Protein AF-G3KIW0-F1 (afdb_monomer_lite)

InterPro domains:
  IPR031896 INPP5B, PH domain [PF16776] (1-60)

Organism: Drosophila americana (NCBI:txid40366)

Radius of gyration: 13.25 Å; chains: 1; bounding box: 34×15×34 Å

Secondary structure (DSSP, 8-state):
-EEEEEEETTEEEEEEEEEEE-TTSS-EEEEEEEESSSS--SGGGEEEEEEEEESTT-----

Foldseek 3Di:
DDWDWDDDPPDIFTWDWDWDADPVGDWIKIWTWHACDPPDDDPVRTDGPDIGTPDPPDDDDD

pLDDT: mean 89.53, std 5.03, range [69.94, 96.0]

Sequence (62 aa):
IFEAYQIRGQEHFEGLLTLVSSASGGTYALISFSLLRTPLTASNELKINKVFPINKTFQLTT

Structure (mmCIF, N/CA/C/O backbone):
data_AF-G3KIW0-F1
#
_entry.id   AF-G3KIW0-F1
#
loop_
_atom_site.group_PDB
_atom_site.id
_atom_site.type_symbol
_atom_site.label_atom_id
_atom_site.label_alt_id
_atom_site.label_comp_id
_atom_site.label_asym_id
_atom_site.label_entity_id
_atom_site.label_seq_id
_atom_site.pdbx_PDB_ins_code
_atom_site.Cartn_x
_atom_site.Cartn_y
_atom_site.Cartn_z
_atom_site.occupancy
_atom_site.B_iso_or_equiv
_atom_site.auth_seq_id
_atom_site.auth_comp_id
_atom_site.auth_asym_id
_atom_site.auth_atom_id
_atom_site.pdbx_PDB_model_num
ATOM 1 N N . ILE A 1 1 ? 3.758 10.152 2.666 1.00 83.81 1 ILE A N 1
ATOM 2 C CA . ILE A 1 1 ? 3.145 9.270 3.686 1.00 83.81 1 ILE A CA 1
ATOM 3 C C . ILE A 1 1 ? 1.905 9.994 4.164 1.00 83.81 1 ILE A C 1
ATOM 5 O O . ILE A 1 1 ? 1.998 11.197 4.375 1.00 83.81 1 ILE A O 1
ATOM 9 N N . PHE A 1 2 ? 0.776 9.304 4.253 1.00 86.56 2 PHE A N 1
ATOM 10 C CA . PHE A 1 2 ? -0.500 9.881 4.658 1.00 86.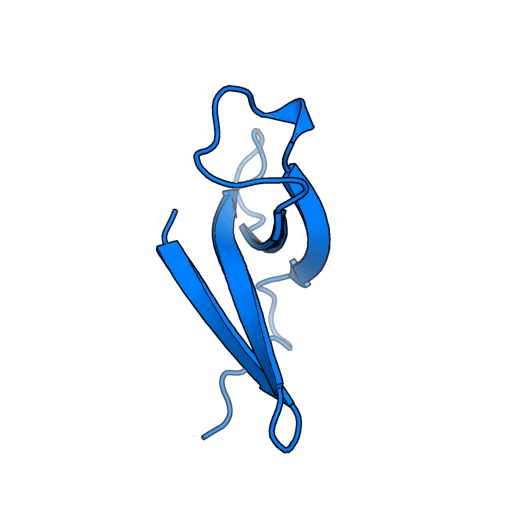56 2 PHE A CA 1
ATOM 11 C C . PHE A 1 2 ? -1.064 9.093 5.835 1.00 86.56 2 PHE A C 1
ATOM 13 O O . PHE A 1 2 ? -1.008 7.859 5.838 1.00 86.56 2 PHE A O 1
ATOM 20 N N . GLU A 1 3 ? -1.614 9.808 6.810 1.00 86.69 3 GLU A N 1
ATOM 21 C CA . GLU A 1 3 ? -2.502 9.213 7.802 1.00 86.69 3 GLU A CA 1
ATOM 22 C C . GLU A 1 3 ? -3.776 8.753 7.104 1.00 86.69 3 GLU A C 1
ATOM 24 O O . GLU A 1 3 ? -4.306 9.433 6.222 1.00 86.69 3 GLU A O 1
ATOM 29 N N . ALA A 1 4 ? -4.223 7.554 7.447 1.00 87.56 4 ALA A N 1
ATOM 30 C CA . ALA A 1 4 ? -5.390 6.952 6.841 1.00 87.56 4 ALA A CA 1
ATOM 31 C C . ALA A 1 4 ? -6.188 6.203 7.896 1.00 87.56 4 ALA A C 1
ATOM 33 O O . ALA A 1 4 ? -5.649 5.697 8.880 1.00 87.56 4 ALA A O 1
ATOM 34 N N . TYR A 1 5 ? -7.481 6.078 7.645 1.00 86.00 5 TYR A N 1
ATOM 35 C CA . TYR A 1 5 ? -8.339 5.233 8.443 1.00 86.00 5 TYR A CA 1
ATOM 36 C C . TYR A 1 5 ? -9.248 4.406 7.550 1.00 86.00 5 TYR A C 1
ATOM 38 O O . TYR A 1 5 ? -9.566 4.781 6.420 1.00 86.00 5 TYR A O 1
ATOM 46 N N . GLN A 1 6 ? -9.657 3.254 8.063 1.00 85.19 6 GLN A N 1
ATOM 47 C CA . GLN A 1 6 ? -10.663 2.419 7.441 1.00 85.19 6 GLN A CA 1
ATOM 48 C C . GLN A 1 6 ? -11.833 2.243 8.398 1.00 85.19 6 GLN A C 1
ATOM 50 O O . GLN A 1 6 ? -11.660 1.796 9.530 1.00 85.19 6 GLN A O 1
ATOM 55 N N . ILE A 1 7 ? -13.032 2.535 7.905 1.00 87.06 7 ILE A N 1
ATOM 56 C CA . ILE A 1 7 ? -14.274 2.211 8.599 1.00 87.06 7 ILE A CA 1
ATOM 57 C C . ILE A 1 7 ? -14.686 0.800 8.174 1.00 87.06 7 ILE A C 1
ATOM 59 O O . ILE A 1 7 ? -14.833 0.522 6.981 1.00 87.06 7 ILE A O 1
ATOM 63 N N . ARG A 1 8 ? -14.847 -0.109 9.138 1.00 84.94 8 ARG A N 1
ATOM 64 C CA . ARG A 1 8 ? -15.397 -1.455 8.911 1.00 84.94 8 ARG A CA 1
ATOM 65 C C . ARG A 1 8 ? -16.573 -1.671 9.855 1.00 84.94 8 ARG A C 1
ATOM 67 O O . ARG A 1 8 ? -16.391 -1.953 11.033 1.00 84.94 8 ARG A O 1
ATOM 74 N N . GLY A 1 9 ? -17.791 -1.518 9.338 1.00 87.38 9 GLY A N 1
ATOM 75 C CA . GLY A 1 9 ? -18.985 -1.514 10.183 1.00 87.38 9 GLY A CA 1
ATOM 76 C C . GLY A 1 9 ? -18.954 -0.329 11.151 1.00 87.38 9 GLY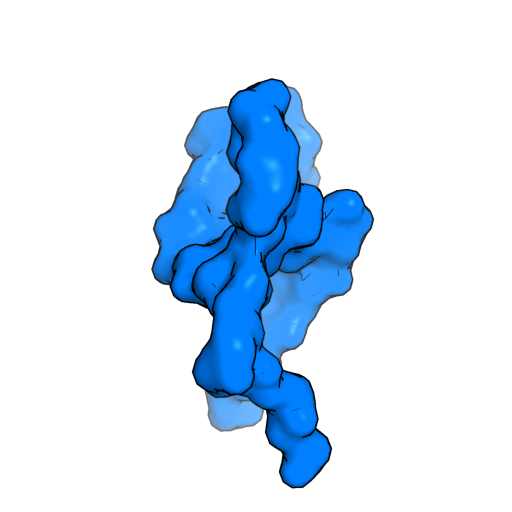 A C 1
ATOM 77 O O . GLY A 1 9 ? -18.946 0.814 10.705 1.00 87.38 9 GLY A O 1
ATOM 78 N N . GLN A 1 10 ? -18.923 -0.609 12.457 1.00 85.56 10 GLN A N 1
ATOM 79 C CA . GLN A 1 10 ? -18.826 0.406 13.518 1.00 85.56 10 GLN A CA 1
ATOM 80 C C . G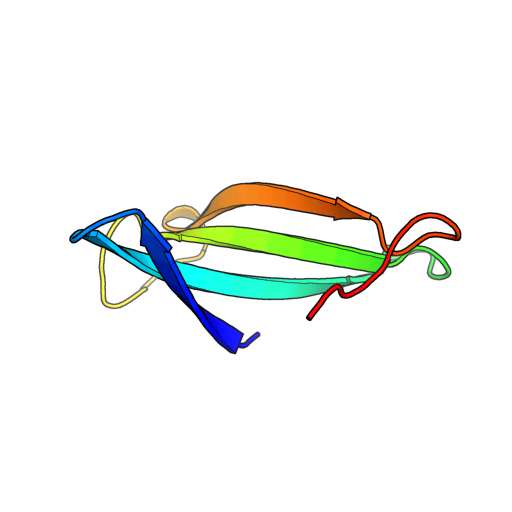LN A 1 10 ? -17.389 0.628 14.025 1.00 85.56 10 GLN A C 1
ATOM 82 O O . GLN A 1 10 ? -17.171 1.472 14.890 1.00 85.56 10 GLN A O 1
ATOM 87 N N . GLU A 1 11 ? -16.409 -0.116 13.509 1.00 82.88 11 GLU A N 1
ATOM 88 C CA . GLU A 1 11 ? -15.019 -0.039 13.957 1.00 82.88 11 GLU A CA 1
ATOM 89 C C . GLU A 1 11 ? -14.198 0.932 13.098 1.00 82.88 11 GLU A C 1
ATOM 91 O O . GLU A 1 11 ? -14.331 0.973 11.868 1.00 82.88 11 GLU A O 1
ATOM 96 N N . HIS A 1 12 ? -13.311 1.681 13.758 1.00 81.62 12 HIS A N 1
ATOM 97 C CA . HIS A 1 12 ? -12.352 2.586 13.133 1.00 81.62 12 HIS A CA 1
ATOM 98 C C . HIS A 1 12 ? -10.942 2.004 13.240 1.00 81.62 12 HIS A C 1
ATOM 100 O O . HIS A 1 12 ? -10.417 1.819 14.337 1.00 81.62 12 HIS A O 1
ATOM 106 N N . PHE A 1 13 ? -10.327 1.720 12.096 1.00 82.88 13 PHE A N 1
ATOM 107 C CA . PHE A 1 13 ? -8.967 1.203 12.024 1.00 82.88 13 PHE A CA 1
ATOM 108 C C . PHE A 1 13 ? -8.032 2.284 11.513 1.00 82.88 13 PHE A C 1
ATOM 110 O O . PHE A 1 13 ? -8.044 2.605 10.325 1.00 82.88 13 PHE A O 1
ATOM 117 N N . GLU A 1 14 ? -7.208 2.820 12.404 1.00 84.50 14 GLU A N 1
ATOM 118 C CA . GLU A 1 14 ? -6.145 3.750 12.040 1.00 84.50 14 GLU A CA 1
ATOM 119 C C . GLU A 1 14 ? -4.975 3.018 11.378 1.00 84.50 14 GLU A C 1
ATOM 121 O O . GLU A 1 14 ? -4.645 1.869 11.695 1.00 84.50 14 GLU A O 1
ATOM 126 N N . GLY A 1 15 ? -4.331 3.697 10.438 1.00 87.31 15 GLY A N 1
ATOM 127 C CA . GLY A 1 15 ? -3.174 3.181 9.736 1.00 87.31 15 GLY A CA 1
ATOM 128 C C . GLY A 1 15 ? -2.428 4.264 8.976 1.00 87.31 15 GLY A C 1
ATOM 129 O O . GLY A 1 15 ? -2.758 5.448 9.010 1.00 87.31 15 GLY A O 1
ATOM 130 N N . LEU A 1 16 ? -1.403 3.833 8.250 1.00 91.88 16 LEU A N 1
ATOM 131 C CA . LEU A 1 16 ? -0.676 4.699 7.330 1.00 91.88 16 LEU A CA 1
ATOM 132 C C . LEU A 1 16 ? -0.816 4.183 5.910 1.00 91.88 16 LEU A C 1
ATOM 134 O O . LEU A 1 16 ? -0.742 2.979 5.660 1.00 91.88 16 LEU A O 1
ATOM 138 N N . LEU A 1 17 ? -0.957 5.107 4.967 1.00 93.94 17 LEU A N 1
ATOM 139 C CA . LEU A 1 17 ? -0.924 4.819 3.544 1.00 93.94 17 LEU A CA 1
ATOM 140 C C . LEU A 1 17 ? 0.273 5.528 2.913 1.00 93.94 17 LEU A C 1
ATOM 142 O O . LEU A 1 17 ? 0.480 6.731 3.081 1.00 93.94 17 LEU A O 1
ATOM 146 N N . THR A 1 18 ? 1.090 4.781 2.179 1.00 94.06 18 THR A N 1
ATOM 147 C CA . THR A 1 18 ? 2.310 5.316 1.568 1.00 94.06 18 THR A CA 1
ATOM 148 C C . THR A 1 18 ? 2.415 4.902 0.113 1.00 94.06 18 THR A C 1
ATOM 150 O O . THR A 1 18 ? 2.320 3.722 -0.202 1.00 94.06 18 THR A O 1
ATOM 153 N N . LEU A 1 19 ? 2.661 5.873 -0.765 1.00 94.38 19 LEU A N 1
ATOM 154 C CA . LEU A 1 19 ? 3.129 5.617 -2.121 1.00 94.38 19 LEU A CA 1
ATOM 155 C C . LEU A 1 19 ? 4.623 5.290 -2.075 1.00 94.38 19 LEU A C 1
ATOM 157 O O . LEU A 1 19 ? 5.409 6.082 -1.555 1.00 94.38 19 LEU A O 1
ATOM 161 N N . VAL A 1 20 ? 5.003 4.147 -2.634 1.00 93.62 20 VAL A N 1
ATOM 162 C CA . VAL A 1 20 ? 6.400 3.741 -2.806 1.00 93.62 20 VAL A CA 1
ATOM 163 C C . VAL A 1 20 ? 6.721 3.577 -4.284 1.00 93.62 20 VAL A C 1
ATOM 165 O O . VAL A 1 20 ? 5.855 3.206 -5.080 1.00 93.62 20 VAL A O 1
ATOM 168 N N . SER A 1 21 ? 7.978 3.818 -4.641 1.00 94.94 21 SER A N 1
ATOM 169 C CA . SER A 1 21 ? 8.538 3.491 -5.951 1.00 94.94 21 SER A CA 1
ATOM 170 C C . SER A 1 21 ? 9.650 2.460 -5.802 1.00 94.94 21 SER A C 1
ATOM 172 O O . SER A 1 21 ? 10.379 2.464 -4.807 1.00 94.94 21 SER A O 1
ATOM 174 N N . SER A 1 22 ? 9.815 1.591 -6.798 1.00 93.06 22 SER A N 1
ATOM 175 C CA . SER A 1 22 ? 11.006 0.745 -6.880 1.00 93.06 22 SER A CA 1
ATOM 176 C C . SER A 1 22 ? 12.264 1.609 -7.010 1.00 93.06 22 SER A C 1
ATOM 178 O O . SER A 1 22 ? 12.249 2.660 -7.653 1.00 93.06 22 SER A O 1
ATOM 180 N N . ALA A 1 23 ? 13.379 1.147 -6.436 1.00 93.94 23 ALA A N 1
ATOM 181 C CA . ALA A 1 23 ? 14.665 1.839 -6.556 1.00 93.94 23 ALA A CA 1
ATOM 182 C C . ALA A 1 23 ? 15.148 1.918 -8.016 1.00 93.94 23 ALA A C 1
ATOM 184 O O . ALA A 1 23 ? 15.766 2.898 -8.415 1.00 93.94 23 ALA A O 1
ATOM 185 N N . SER A 1 24 ? 14.817 0.907 -8.824 1.00 92.31 24 SER A N 1
ATOM 186 C CA . SER A 1 24 ? 15.079 0.884 -10.267 1.00 92.31 24 SER A CA 1
ATOM 187 C C . SER A 1 24 ? 14.142 1.789 -11.080 1.00 92.31 24 SER A C 1
ATOM 18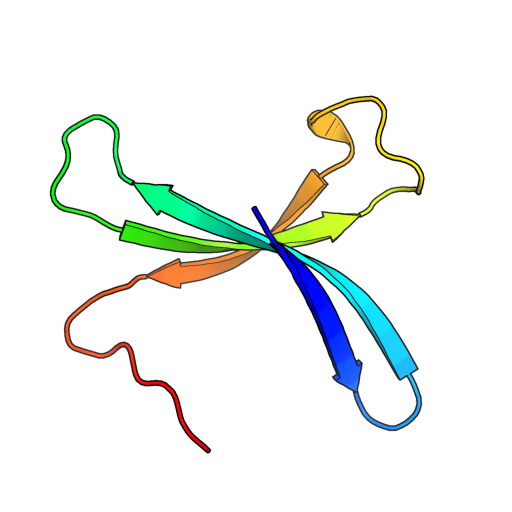9 O O . SER A 1 24 ? 14.319 1.915 -12.287 1.00 92.31 24 SER A O 1
ATOM 191 N N . GLY A 1 25 ? 13.119 2.375 -10.450 1.00 86.31 25 GLY A N 1
ATOM 192 C CA . GLY A 1 25 ? 12.081 3.160 -11.109 1.00 86.31 25 GLY A CA 1
ATOM 193 C C . GLY A 1 25 ? 11.048 2.327 -11.879 1.00 86.31 25 GLY A C 1
ATOM 194 O O . GLY A 1 25 ? 11.149 1.105 -12.017 1.00 86.31 25 GLY A O 1
ATOM 195 N N . GLY A 1 26 ? 10.007 3.014 -12.359 1.00 86.94 26 GLY A N 1
ATOM 196 C CA . GLY A 1 26 ? 8.991 2.466 -13.268 1.00 86.94 26 GLY A CA 1
ATOM 197 C C . GLY A 1 26 ? 7.906 1.595 -12.626 1.00 86.94 26 GLY A C 1
ATOM 198 O O . GLY A 1 26 ? 6.899 1.324 -13.272 1.00 86.94 26 GLY A O 1
ATOM 199 N N . THR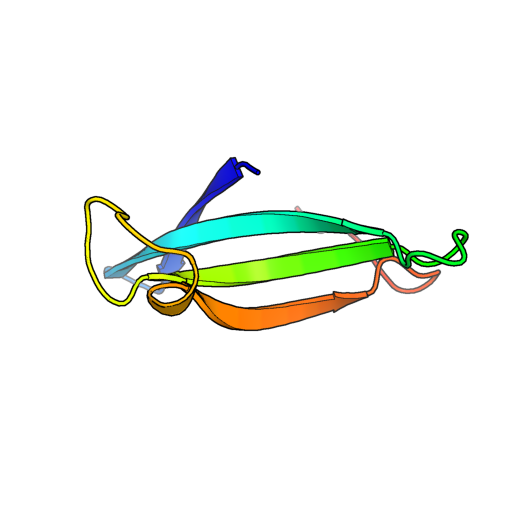 A 1 27 ? 8.065 1.185 -11.364 1.00 93.75 27 THR A N 1
ATOM 200 C CA . THR A 1 27 ? 7.034 0.455 -10.609 1.00 93.75 27 THR A CA 1
ATOM 201 C C . THR A 1 27 ? 6.645 1.234 -9.364 1.00 93.75 27 THR A C 1
ATOM 203 O O . THR A 1 27 ? 7.508 1.621 -8.576 1.00 93.75 27 THR A O 1
ATOM 206 N N . TYR A 1 28 ? 5.341 1.424 -9.171 1.00 95.31 28 TYR A N 1
ATOM 207 C CA . TYR A 1 28 ? 4.771 2.118 -8.022 1.00 95.31 28 TYR A CA 1
ATOM 208 C C . TYR A 1 28 ? 3.754 1.227 -7.311 1.00 95.31 28 TYR A C 1
ATOM 210 O O . TYR A 1 28 ? 3.074 0.409 -7.937 1.00 95.31 28 TYR A O 1
ATOM 218 N N . ALA A 1 29 ? 3.625 1.396 -6.001 1.00 96.00 29 ALA A N 1
ATOM 219 C CA . ALA A 1 29 ? 2.595 0.734 -5.212 1.00 96.00 29 ALA A CA 1
ATOM 220 C C . ALA A 1 29 ? 2.118 1.643 -4.079 1.00 96.00 29 ALA A C 1
ATOM 222 O O . ALA A 1 29 ? 2.899 2.421 -3.531 1.00 96.00 29 ALA A O 1
ATOM 223 N N . LEU A 1 30 ? 0.851 1.512 -3.691 1.00 95.19 30 LEU A N 1
ATOM 224 C CA . LEU A 1 30 ? 0.394 1.982 -2.388 1.00 95.19 30 LEU A CA 1
ATOM 225 C C . LEU A 1 30 ? 0.593 0.855 -1.378 1.00 95.19 30 LEU A C 1
ATOM 227 O O . LEU A 1 30 ? 0.203 -0.286 -1.622 1.00 95.19 30 LEU A O 1
ATOM 231 N N . ILE A 1 31 ? 1.174 1.170 -0.230 1.00 95.19 31 ILE A N 1
ATOM 232 C CA . ILE A 1 31 ? 1.300 0.254 0.897 1.00 95.19 31 ILE A CA 1
ATOM 233 C C . ILE A 1 31 ? 0.461 0.800 2.043 1.00 95.19 31 ILE A C 1
ATOM 235 O O . ILE A 1 31 ? 0.660 1.931 2.486 1.00 95.19 31 ILE A O 1
ATOM 239 N N . SER A 1 32 ? -0.477 -0.018 2.511 1.00 94.00 32 SER A N 1
ATOM 240 C CA . SER A 1 32 ? -1.177 0.182 3.774 1.00 94.00 32 SER A CA 1
ATOM 241 C C . SER A 1 32 ? -0.380 -0.491 4.883 1.00 94.00 32 SER A C 1
ATOM 243 O O . SER A 1 32 ? -0.083 -1.688 4.807 1.00 94.00 32 SER A O 1
ATOM 245 N N . PHE A 1 33 ? -0.061 0.278 5.915 1.00 92.94 33 PHE A N 1
ATOM 246 C CA . PHE A 1 33 ? 0.559 -0.193 7.140 1.00 92.94 33 PHE A CA 1
ATOM 247 C C . PHE A 1 33 ? -0.452 -0.180 8.281 1.00 92.94 33 PHE A C 1
ATOM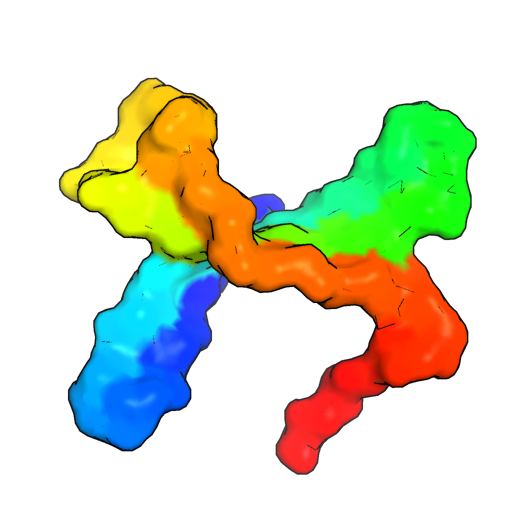 249 O O . PHE A 1 33 ? -1.195 0.787 8.457 1.00 92.94 33 PHE A O 1
ATOM 256 N N . SER A 1 34 ? -0.432 -1.245 9.075 1.00 90.38 34 SER A N 1
ATOM 257 C CA . SER A 1 34 ? -1.007 -1.255 10.416 1.00 90.38 34 SER A CA 1
ATOM 258 C C . SER A 1 34 ? 0.043 -0.799 11.421 1.00 90.38 34 SER A C 1
ATOM 260 O O . SER A 1 34 ? 1.238 -1.061 11.249 1.00 90.38 34 SER A O 1
ATOM 262 N N . LEU A 1 35 ? -0.424 -0.139 12.473 1.00 88.62 35 LEU A N 1
ATOM 263 C CA . LEU A 1 35 ? 0.408 0.385 13.546 1.00 88.62 35 LEU A CA 1
ATOM 264 C C . LEU A 1 35 ? 0.405 -0.604 14.707 1.00 88.62 35 LEU A C 1
ATOM 266 O O . LEU A 1 35 ? -0.658 -1.059 15.123 1.00 88.62 35 LEU A O 1
ATOM 270 N N . LEU A 1 36 ? 1.584 -0.942 15.229 1.00 85.56 36 LEU A N 1
ATOM 271 C CA . LEU A 1 36 ? 1.676 -1.761 16.439 1.00 85.56 36 LEU A CA 1
ATOM 272 C C . LEU A 1 36 ? 1.321 -0.948 17.696 1.00 85.56 36 LEU A C 1
ATOM 274 O O . LEU A 1 36 ? 0.768 -1.490 18.649 1.00 85.56 36 LEU A O 1
ATOM 278 N N . ARG A 1 37 ? 1.669 0.345 17.697 1.00 82.38 37 ARG A N 1
ATOM 279 C CA . ARG A 1 37 ? 1.394 1.323 18.758 1.00 82.38 37 ARG A CA 1
ATOM 280 C C . ARG A 1 37 ? 1.482 2.750 18.216 1.00 82.38 37 ARG A C 1
ATOM 282 O O . ARG A 1 37 ? 2.111 2.978 17.184 1.00 82.38 37 ARG A O 1
ATOM 289 N N . THR A 1 38 ? 0.895 3.696 18.942 1.00 80.75 38 THR A N 1
ATOM 290 C CA . THR A 1 38 ? 1.017 5.140 18.700 1.00 80.75 38 THR A CA 1
ATOM 291 C C . THR A 1 38 ? 1.513 5.846 19.976 1.00 80.75 38 THR A C 1
ATOM 293 O O . THR A 1 38 ? 1.165 5.410 21.076 1.00 80.75 38 THR A O 1
ATOM 296 N N . PRO A 1 39 ? 2.345 6.906 19.873 1.00 85.25 39 PRO A N 1
ATOM 297 C CA . PRO A 1 39 ? 2.967 7.430 18.654 1.00 85.25 39 PRO A CA 1
ATOM 298 C C . PRO A 1 39 ? 4.063 6.497 18.115 1.00 85.25 39 PRO A C 1
ATOM 300 O O . PRO A 1 39 ? 4.620 5.680 18.848 1.00 85.25 39 PRO A O 1
ATOM 303 N N . LEU A 1 40 ? 4.373 6.630 16.826 1.00 83.19 40 LEU A N 1
ATOM 304 C CA . LEU A 1 40 ? 5.460 5.883 16.197 1.00 83.19 40 LEU A CA 1
ATOM 305 C C . LEU A 1 40 ? 6.815 6.455 16.615 1.00 83.19 40 LEU A C 1
ATOM 307 O O . LEU A 1 40 ? 7.055 7.656 16.512 1.00 83.19 40 LEU A O 1
ATOM 311 N N . THR A 1 41 ? 7.711 5.576 17.043 1.00 89.38 41 THR A N 1
ATOM 312 C CA . THR A 1 41 ? 9.092 5.885 17.428 1.00 89.38 41 THR A CA 1
ATOM 313 C C . THR A 1 41 ? 10.112 5.203 16.519 1.00 89.38 41 THR A C 1
ATOM 315 O O . THR A 1 41 ? 11.241 5.678 16.405 1.00 89.38 41 THR A O 1
ATOM 318 N N . ALA A 1 42 ? 9.724 4.121 15.833 1.00 87.06 42 ALA A N 1
ATOM 319 C CA . ALA A 1 42 ? 10.597 3.377 14.932 1.00 87.06 42 ALA A CA 1
ATOM 320 C C . ALA A 1 42 ? 9.821 2.690 13.794 1.00 87.06 42 ALA A C 1
ATOM 322 O O . ALA A 1 42 ? 8.637 2.381 13.899 1.00 87.06 42 ALA A O 1
ATOM 323 N N . SER A 1 43 ? 10.503 2.412 12.679 1.00 84.50 43 SER A N 1
ATOM 324 C CA . SER A 1 43 ? 9.886 1.809 11.487 1.00 84.50 43 SER A CA 1
ATOM 325 C C . SER A 1 43 ? 9.458 0.349 11.671 1.00 84.50 43 SER A C 1
ATOM 327 O O . SER A 1 43 ? 8.576 -0.116 10.955 1.00 84.50 43 SER A O 1
ATOM 329 N N . ASN A 1 44 ? 10.036 -0.375 12.632 1.00 88.50 44 ASN A N 1
ATOM 330 C CA . ASN A 1 44 ? 9.651 -1.754 12.962 1.00 88.50 44 ASN A CA 1
ATOM 331 C C . ASN A 1 44 ? 8.275 -1.855 13.647 1.00 88.50 44 ASN A C 1
ATOM 333 O O . ASN A 1 44 ? 7.744 -2.952 13.799 1.00 88.50 44 ASN A O 1
ATOM 337 N N . GLU A 1 45 ? 7.690 -0.727 14.045 1.00 90.38 45 GLU A N 1
ATOM 338 C CA . GLU A 1 45 ? 6.327 -0.634 14.575 1.00 90.38 45 GLU A CA 1
ATOM 339 C C . GLU A 1 45 ? 5.277 -0.572 13.455 1.00 90.38 45 GLU A C 1
ATOM 341 O O . GLU A 1 45 ? 4.074 -0.593 13.725 1.00 90.38 45 GLU A O 1
ATOM 346 N N . LEU A 1 46 ? 5.729 -0.518 12.197 1.00 90.31 46 LEU A N 1
ATOM 347 C CA . LEU A 1 46 ? 4.895 -0.599 11.009 1.00 90.31 46 LEU A CA 1
ATOM 348 C C . LEU A 1 46 ? 4.863 -2.032 10.496 1.00 90.31 46 LEU A C 1
ATOM 350 O O . LEU A 1 46 ? 5.887 -2.617 10.139 1.00 90.31 46 LEU A O 1
ATOM 354 N N . LYS A 1 47 ? 3.658 -2.580 10.373 1.00 91.88 47 LYS A N 1
ATOM 355 C CA . LYS A 1 47 ? 3.438 -3.865 9.713 1.00 91.88 47 LYS A CA 1
ATOM 356 C C . LYS A 1 47 ? 2.754 -3.629 8.378 1.00 91.88 47 LYS A C 1
ATOM 358 O O . LYS A 1 47 ? 1.698 -3.004 8.338 1.00 91.88 47 LYS A O 1
ATOM 363 N N . ILE A 1 48 ? 3.323 -4.150 7.288 1.00 92.50 48 ILE A N 1
ATOM 364 C CA . ILE A 1 48 ? 2.639 -4.151 5.988 1.00 92.50 48 ILE A CA 1
ATOM 365 C C . ILE A 1 48 ? 1.344 -4.948 6.142 1.00 92.50 48 ILE A C 1
ATOM 367 O O . ILE A 1 48 ? 1.369 -6.142 6.436 1.00 92.50 48 ILE A O 1
ATOM 371 N N . ASN A 1 49 ? 0.221 -4.268 5.953 1.00 92.00 49 ASN A N 1
ATOM 372 C CA . ASN A 1 49 ? -1.108 -4.856 6.000 1.00 92.00 49 ASN A CA 1
ATOM 373 C C . ASN A 1 49 ? -1.556 -5.266 4.596 1.00 92.00 49 ASN A C 1
ATOM 375 O O . ASN A 1 49 ? -1.962 -6.403 4.366 1.00 92.00 49 ASN A O 1
ATOM 379 N N . LYS A 1 50 ? -1.445 -4.344 3.631 1.00 93.12 50 LYS A N 1
ATOM 380 C CA . LYS A 1 50 ? -1.835 -4.595 2.241 1.00 93.12 50 LYS A CA 1
ATOM 381 C C . LYS A 1 50 ? -0.972 -3.811 1.262 1.00 93.12 50 LYS A C 1
ATOM 383 O O . LYS A 1 50 ? -0.604 -2.670 1.528 1.00 93.12 50 LYS A O 1
ATOM 388 N N . VAL A 1 51 ? -0.689 -4.422 0.116 1.00 94.69 51 VAL A N 1
ATOM 389 C CA . VAL A 1 51 ? 0.015 -3.798 -1.009 1.00 94.69 51 VAL A CA 1
ATOM 390 C C . VAL A 1 51 ? -0.953 -3.685 -2.180 1.00 94.69 51 VAL A C 1
ATOM 392 O O . VAL A 1 51 ? -1.616 -4.658 -2.536 1.00 94.69 51 VAL A O 1
ATOM 395 N N . PHE A 1 52 ? -1.023 -2.501 -2.777 1.00 94.50 52 PHE A N 1
ATOM 396 C CA . PHE A 1 52 ? -1.821 -2.205 -3.959 1.00 94.50 52 PHE A CA 1
ATOM 397 C C . PHE A 1 52 ? -0.875 -1.786 -5.090 1.00 94.50 52 PHE A C 1
ATOM 399 O O . PHE A 1 52 ? -0.404 -0.645 -5.106 1.00 94.50 52 PHE A O 1
ATOM 406 N N . PRO A 1 53 ? -0.553 -2.694 -6.024 1.00 95.44 53 PRO A N 1
ATOM 407 C CA . PRO A 1 53 ? 0.256 -2.350 -7.185 1.00 95.44 53 PRO A CA 1
ATOM 408 C C . PRO A 1 53 ? -0.452 -1.287 -8.028 1.00 95.44 53 PRO A C 1
ATOM 410 O O . PRO A 1 53 ? -1.618 -1.460 -8.381 1.00 95.44 53 PRO A O 1
ATOM 413 N N . ILE A 1 54 ? 0.251 -0.213 -8.388 1.00 95.19 54 ILE A N 1
ATOM 414 C CA . ILE A 1 54 ? -0.266 0.790 -9.322 1.00 95.19 54 ILE A CA 1
ATOM 415 C C . ILE A 1 54 ? 0.122 0.336 -10.727 1.00 95.19 54 ILE A C 1
ATOM 417 O O . ILE A 1 54 ? 1.219 0.599 -11.217 1.00 95.19 54 ILE A O 1
ATOM 421 N N . ASN A 1 55 ? -0.777 -0.417 -11.351 1.00 93.44 55 ASN A N 1
ATOM 422 C CA . ASN A 1 55 ? -0.621 -0.940 -12.704 1.00 93.44 55 ASN A CA 1
ATOM 423 C C . ASN A 1 55 ? -1.890 -0.663 -13.530 1.00 93.44 55 ASN A C 1
ATOM 425 O O . ASN A 1 55 ? -2.803 0.016 -13.073 1.00 93.44 55 ASN A O 1
ATOM 429 N N . LYS A 1 56 ? -1.974 -1.224 -14.743 1.00 95.06 56 LYS A N 1
ATOM 430 C CA . LYS A 1 56 ? -3.103 -1.009 -15.671 1.00 95.06 56 LYS A CA 1
ATOM 431 C C . LYS A 1 56 ? -4.475 -1.434 -15.127 1.00 95.06 56 LYS A C 1
ATOM 433 O O . LYS A 1 56 ? -5.488 -1.028 -15.677 1.00 95.06 56 LYS A O 1
ATOM 438 N N . THR A 1 57 ? -4.507 -2.275 -14.096 1.00 94.31 57 THR A N 1
ATOM 439 C CA . THR A 1 57 ? -5.745 -2.760 -13.467 1.00 94.31 57 THR A CA 1
ATOM 440 C C . THR A 1 57 ? -6.117 -1.986 -12.207 1.00 94.31 57 THR A C 1
ATOM 442 O O . THR A 1 57 ? -7.217 -2.167 -11.693 1.00 94.31 57 THR A O 1
ATOM 445 N N . PHE A 1 58 ? -5.228 -1.121 -11.707 1.00 94.00 58 PHE A N 1
ATOM 446 C CA . PHE A 1 58 ? -5.514 -0.288 -10.546 1.00 94.00 58 PHE A CA 1
ATOM 447 C C . PHE A 1 58 ? -6.583 0.748 -10.897 1.00 94.00 58 PHE A C 1
ATOM 449 O O . PHE A 1 58 ? -6.445 1.483 -11.873 1.00 94.00 58 PHE A O 1
ATOM 456 N N . GLN A 1 59 ? -7.638 0.814 -10.089 1.00 94.00 59 GLN A N 1
ATOM 457 C CA . GLN A 1 59 ? -8.740 1.754 -10.265 1.00 94.00 59 GLN A CA 1
ATOM 458 C C . GLN A 1 59 ? -9.166 2.285 -8.899 1.00 94.00 59 GLN A C 1
ATOM 460 O O . GLN A 1 59 ? -9.235 1.531 -7.926 1.00 94.00 59 GLN A O 1
ATOM 465 N N . LEU A 1 60 ? -9.453 3.583 -8.836 1.00 90.69 60 LEU A N 1
ATOM 466 C CA . LEU A 1 60 ? -10.171 4.175 -7.716 1.00 90.69 60 LEU A CA 1
ATOM 467 C C . LEU A 1 60 ? -11.659 4.091 -8.035 1.00 90.69 60 LEU A C 1
ATOM 469 O O . LEU A 1 60 ? -12.096 4.595 -9.068 1.00 90.69 60 LEU A O 1
ATOM 473 N N . THR A 1 61 ? -12.417 3.444 -7.162 1.00 86.06 61 THR A N 1
ATOM 474 C CA . THR A 1 61 ? -13.873 3.366 -7.267 1.00 86.06 61 THR A CA 1
ATOM 475 C C . THR A 1 61 ? -14.493 4.265 -6.211 1.00 86.06 61 THR A C 1
ATOM 477 O O . THR A 1 61 ? -14.095 4.202 -5.046 1.00 86.06 61 THR A O 1
ATOM 480 N N . THR A 1 62 ? -15.446 5.087 -6.629 1.00 69.94 62 THR A N 1
ATOM 481 C CA . THR A 1 62 ? -16.346 5.856 -5.758 1.00 69.94 62 THR A CA 1
ATOM 482 C C . THR A 1 62 ? -17.583 5.061 -5.400 1.00 69.94 62 THR A C 1
ATOM 484 O O . THR A 1 62 ? -18.094 4.368 -6.308 1.00 69.94 62 THR A O 1
#